Protein AF-A0A7R7VVB5-F1 (afdb_monomer_lite)

Secondary structure (DSSP, 8-state):
-TTS-TT--HHHHSTTS-TTSTTSHHHHHHHH-EEEE-BSSPTT-EES-HHHHSSEEEE-SBSS-GGGHHHHHHHHHHHHHHHHHH-TT--PPPP------HHHHHHHHTTTSGGG---------

Foldseek 3Di:
DVDDDPQDFCCPPVVVFDCVDCPTPLVVCAWQHEAEDADCDPFACWDDCCNGRSYTYTHQNHHPDPVCSCVRRVVVVVVSVVVCVVDVPHIDDRDDDDDDDPVVVVVVVVVVVPVPDPDDDDDDD

Radius of gyration: 19.5 Å; chains: 1; bounding box: 46×51×44 Å

pLDDT: mean 81.41, std 15.61, range [40.69, 96.31]

Sequence (125 aa):
MCLTSPLHFTHIHLAESDPSSPDSFAAFVASRCRAYVLSEEPLGVPVEGIRQHGCNCYASGEALNIECIMPRAWKAMLEWLERVHADPDYYETKLVVKEVSIDELDKLKDLEDDDSNEEAGETEG

Organism: Aspergillus chevalieri (NCBI:txid182096)

Structure (mmCIF, N/CA/C/O backbone):
data_AF-A0A7R7VVB5-F1
#
_entry.id   A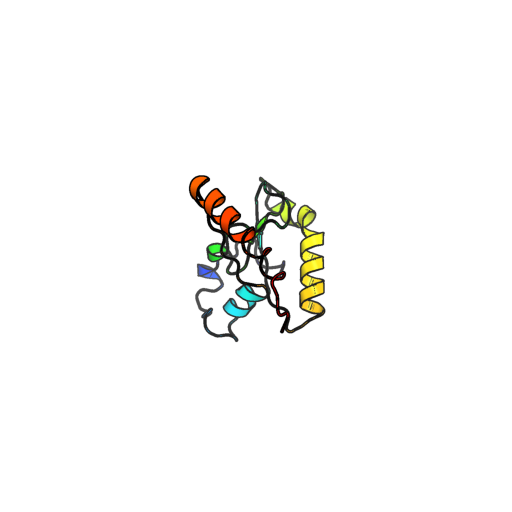F-A0A7R7VVB5-F1
#
loop_
_atom_site.group_PDB
_atom_site.id
_atom_site.type_symbol
_atom_site.label_atom_id
_atom_site.label_alt_id
_atom_site.label_comp_id
_atom_site.label_asym_id
_atom_site.label_entity_id
_atom_site.label_seq_id
_atom_site.pdbx_PDB_ins_code
_atom_site.Cartn_x
_atom_site.Cartn_y
_atom_site.Cartn_z
_atom_site.occupancy
_atom_site.B_iso_or_equiv
_atom_site.auth_seq_id
_atom_site.auth_comp_id
_atom_site.auth_asym_id
_atom_site.auth_atom_id
_atom_site.pdbx_PDB_model_num
ATOM 1 N N . MET A 1 1 ? 8.427 -1.037 -1.569 1.00 42.06 1 MET A N 1
ATOM 2 C CA . MET A 1 1 ? 9.537 -0.573 -0.707 1.00 42.06 1 MET A CA 1
ATOM 3 C C . MET A 1 1 ? 8.991 0.176 0.501 1.00 42.06 1 MET A C 1
ATOM 5 O O . MET A 1 1 ? 8.549 1.307 0.360 1.00 42.06 1 MET A O 1
ATOM 9 N N . CYS A 1 2 ? 9.057 -0.428 1.686 1.00 40.69 2 CYS A N 1
ATOM 10 C CA . CYS A 1 2 ? 8.672 0.182 2.967 1.00 40.69 2 CYS A CA 1
ATOM 11 C C . CYS A 1 2 ? 9.761 1.102 3.566 1.00 40.69 2 CYS A C 1
ATOM 13 O O . CYS A 1 2 ? 9.896 1.168 4.781 1.00 40.69 2 CYS A O 1
ATOM 15 N N . LEU A 1 3 ? 10.579 1.765 2.736 1.00 52.88 3 LEU A N 1
ATOM 16 C CA . LEU A 1 3 ? 11.759 2.537 3.178 1.00 52.88 3 LEU A CA 1
ATOM 17 C C . LEU A 1 3 ? 11.974 3.831 2.378 1.00 52.88 3 LEU A C 1
ATOM 19 O O . LEU A 1 3 ? 13.091 4.329 2.267 1.00 52.88 3 LEU A O 1
ATOM 23 N N . THR A 1 4 ? 10.921 4.368 1.770 1.00 57.03 4 THR A N 1
ATOM 24 C CA . THR A 1 4 ? 10.997 5.715 1.201 1.00 57.03 4 THR A CA 1
ATOM 25 C C . THR A 1 4 ? 10.796 6.749 2.311 1.00 57.03 4 THR A C 1
ATOM 27 O O . THR A 1 4 ? 10.196 6.449 3.344 1.00 57.03 4 THR A O 1
ATOM 30 N N . SER A 1 5 ? 11.348 7.950 2.125 1.00 63.16 5 SER A N 1
ATOM 31 C CA . SER A 1 5 ? 11.151 9.066 3.053 1.00 63.16 5 SER A CA 1
ATOM 32 C C . SER A 1 5 ? 9.653 9.243 3.346 1.00 63.16 5 SER A C 1
ATOM 34 O O . SER A 1 5 ? 8.861 9.207 2.402 1.00 63.16 5 SER A O 1
ATOM 36 N N . PRO A 1 6 ? 9.235 9.496 4.602 1.00 64.06 6 PRO A N 1
ATOM 37 C CA . PRO A 1 6 ? 7.841 9.837 4.901 1.00 64.06 6 PRO A CA 1
ATOM 38 C C . PRO A 1 6 ? 7.376 11.111 4.170 1.00 64.06 6 PRO A C 1
ATOM 40 O O . PRO A 1 6 ? 6.182 11.365 4.075 1.00 64.06 6 PRO A O 1
ATOM 43 N N . LEU A 1 7 ? 8.312 11.889 3.614 1.00 68.62 7 LEU A N 1
ATOM 44 C CA . LEU A 1 7 ? 8.065 13.055 2.764 1.00 68.62 7 LEU A CA 1
ATOM 45 C C . LEU A 1 7 ? 8.203 12.739 1.264 1.00 68.62 7 LEU A C 1
ATOM 47 O O . LEU A 1 7 ? 8.569 13.609 0.478 1.00 68.62 7 LEU A O 1
ATOM 51 N N . HIS A 1 8 ? 7.977 11.492 0.850 1.00 75.56 8 HIS A N 1
ATOM 52 C CA . HIS A 1 8 ? 8.001 11.127 -0.560 1.00 75.56 8 HIS A CA 1
ATOM 53 C C . HIS A 1 8 ? 6.779 11.675 -1.293 1.00 75.56 8 HIS A C 1
ATOM 55 O O . HIS A 1 8 ? 5.650 11.254 -1.051 1.00 75.56 8 HIS A O 1
ATOM 61 N N . PHE A 1 9 ? 7.040 12.554 -2.253 1.00 74.81 9 PHE A N 1
ATOM 62 C CA . PHE A 1 9 ? 6.060 13.053 -3.204 1.00 74.81 9 PHE A CA 1
ATOM 63 C C . PHE A 1 9 ? 6.439 12.692 -4.639 1.00 74.81 9 PHE A C 1
ATOM 65 O O . PHE A 1 9 ? 7.556 12.966 -5.084 1.00 74.81 9 PHE A O 1
ATOM 72 N N . THR A 1 10 ? 5.481 12.154 -5.390 1.00 82.19 10 THR A N 1
ATOM 73 C CA . THR A 1 10 ? 5.629 11.812 -6.818 1.00 82.19 10 THR A CA 1
ATOM 74 C C . THR A 1 10 ? 6.215 12.955 -7.644 1.00 82.19 10 THR A C 1
ATOM 76 O O . THR A 1 10 ? 7.187 12.763 -8.365 1.00 82.19 10 THR A O 1
ATOM 79 N N . HIS A 1 11 ? 5.681 14.165 -7.483 1.00 78.38 11 HIS A N 1
ATOM 80 C CA . HIS A 1 11 ? 6.086 15.355 -8.237 1.00 78.38 11 HIS A CA 1
ATOM 81 C C . HIS A 1 11 ? 7.481 15.899 -7.883 1.00 78.38 11 HIS A C 1
ATOM 83 O O . HIS A 1 11 ? 7.947 16.823 -8.541 1.00 78.38 11 HIS A O 1
ATOM 89 N N . ILE A 1 12 ? 8.141 15.355 -6.857 1.00 78.06 12 ILE A N 1
ATOM 90 C CA . ILE A 1 12 ? 9.514 15.717 -6.475 1.00 78.06 12 ILE A CA 1
ATOM 91 C C . ILE A 1 12 ? 10.460 14.562 -6.793 1.00 78.06 12 ILE A C 1
ATOM 93 O O . ILE A 1 12 ? 11.511 14.758 -7.389 1.00 78.06 12 ILE A O 1
ATOM 97 N N . HIS A 1 13 ? 10.084 13.346 -6.402 1.00 78.62 13 HIS A N 1
ATOM 98 C CA . HIS A 1 13 ? 10.982 12.194 -6.424 1.00 78.62 13 HIS A CA 1
ATOM 99 C C . HIS A 1 13 ? 10.850 11.327 -7.674 1.00 78.62 13 HIS A C 1
ATOM 101 O O . HIS A 1 13 ? 11.758 10.554 -7.961 1.00 78.62 13 HIS A O 1
ATOM 107 N N . LEU A 1 14 ? 9.738 11.434 -8.405 1.00 82.31 14 LEU A N 1
ATOM 108 C CA . LEU A 1 14 ? 9.478 10.680 -9.634 1.00 82.31 14 LEU A CA 1
ATOM 109 C C . LEU A 1 14 ? 9.288 11.597 -10.851 1.00 82.31 14 LEU A C 1
ATOM 111 O O . LEU A 1 14 ? 8.976 11.103 -11.926 1.00 82.31 14 LEU A O 1
ATOM 115 N N . ALA A 1 15 ? 9.487 12.913 -10.709 1.00 79.88 15 ALA A N 1
ATOM 116 C CA . ALA A 1 15 ? 9.198 13.901 -11.753 1.00 79.88 15 ALA A CA 1
ATOM 117 C C . ALA A 1 15 ? 9.956 13.658 -13.069 1.00 79.88 15 ALA A C 1
ATOM 119 O O . ALA A 1 15 ? 9.422 13.903 -14.146 1.00 79.88 15 ALA A O 1
ATOM 120 N N . GLU A 1 16 ? 11.190 13.162 -12.978 1.00 80.81 16 GLU A N 1
ATOM 121 C CA . GLU A 1 16 ? 12.043 12.863 -14.135 1.00 80.81 16 GLU A CA 1
ATOM 122 C C . GLU A 1 16 ? 11.868 11.423 -14.647 1.00 80.81 16 GLU A C 1
ATOM 124 O O . GLU A 1 16 ? 12.483 11.029 -15.637 1.00 80.81 16 GLU A O 1
ATOM 129 N N . SER A 1 17 ? 11.039 10.615 -13.979 1.00 81.25 17 SER A N 1
ATOM 130 C CA . SER A 1 17 ? 10.827 9.210 -14.308 1.00 81.25 17 SER A CA 1
ATOM 131 C C . SER A 1 17 ? 9.489 9.026 -15.018 1.00 81.25 17 SER A C 1
ATOM 133 O O . SER A 1 17 ? 8.428 9.161 -14.416 1.00 81.25 17 SER A O 1
ATOM 135 N N . ASP A 1 18 ? 9.543 8.699 -16.309 1.00 80.12 18 ASP A N 1
ATOM 136 C CA . ASP A 1 18 ? 8.350 8.469 -17.123 1.00 80.12 18 ASP A CA 1
ATOM 137 C C . ASP A 1 18 ? 7.628 7.171 -16.704 1.00 80.12 18 ASP A C 1
ATOM 139 O O . ASP A 1 18 ? 8.163 6.080 -16.925 1.00 80.12 18 ASP A O 1
ATOM 143 N N . PRO A 1 19 ? 6.406 7.238 -16.141 1.00 75.25 19 PRO A N 1
ATOM 144 C CA . PRO A 1 19 ? 5.666 6.054 -15.711 1.00 75.25 19 PRO A CA 1
ATOM 145 C C . PRO A 1 19 ? 5.176 5.179 -16.876 1.00 75.25 19 PRO A C 1
ATOM 147 O O . PRO A 1 19 ? 4.689 4.077 -16.626 1.00 75.25 19 PRO A O 1
ATOM 150 N N . SER A 1 20 ? 5.254 5.657 -18.123 1.00 82.12 20 SER A N 1
ATOM 151 C CA . SER A 1 20 ? 4.913 4.880 -19.320 1.00 82.12 20 SER A CA 1
ATOM 152 C C . SER A 1 20 ? 6.066 4.008 -19.822 1.00 82.12 20 SER A C 1
ATOM 154 O O . SER A 1 20 ? 5.827 3.025 -20.522 1.00 82.12 20 SER A O 1
ATOM 156 N N . SER A 1 21 ? 7.303 4.317 -19.418 1.00 88.81 21 SER A N 1
ATOM 157 C CA . SER A 1 21 ? 8.463 3.476 -19.695 1.00 88.81 21 SER A CA 1
ATOM 158 C C . SER A 1 21 ? 8.521 2.322 -18.683 1.00 88.81 21 SER A C 1
ATOM 160 O O . SER A 1 21 ? 8.627 2.584 -17.483 1.00 88.81 21 SER A O 1
ATOM 162 N N . PRO A 1 22 ? 8.454 1.051 -19.121 1.00 86.19 22 PRO A N 1
ATOM 163 C CA . PRO A 1 22 ? 8.367 -0.103 -18.221 1.00 86.19 22 PRO A CA 1
ATOM 164 C C . PRO A 1 22 ? 9.618 -0.291 -17.354 1.00 86.19 22 PRO A C 1
ATOM 166 O O . PRO A 1 22 ? 9.512 -0.771 -16.228 1.00 86.19 22 PRO A O 1
ATOM 169 N N . ASP A 1 23 ? 10.780 0.145 -17.843 1.00 87.94 23 ASP A N 1
ATOM 170 C CA . ASP A 1 23 ? 12.059 0.053 -17.129 1.00 87.94 23 ASP A CA 1
ATOM 171 C C . ASP A 1 23 ? 12.310 1.256 -16.205 1.00 87.94 23 ASP A C 1
ATOM 173 O O . ASP A 1 23 ? 13.374 1.381 -15.591 1.00 87.94 23 ASP A O 1
ATOM 177 N N . SER A 1 24 ? 11.355 2.185 -16.113 1.00 90.19 24 SER A N 1
ATOM 178 C CA . SER A 1 24 ? 11.506 3.369 -15.282 1.00 90.19 24 SER A CA 1
ATOM 179 C C . SER A 1 24 ? 11.305 3.057 -13.804 1.00 90.19 24 SER A C 1
ATOM 181 O O . SER A 1 24 ? 10.542 2.176 -13.396 1.00 90.19 24 SER A O 1
ATOM 183 N N . PHE A 1 25 ? 11.956 3.853 -12.959 1.00 87.50 25 PHE A N 1
ATOM 184 C CA . PHE A 1 25 ? 11.757 3.754 -11.521 1.00 87.50 25 PHE A CA 1
ATOM 185 C C . PHE A 1 25 ? 10.303 4.055 -11.114 1.00 87.50 25 PHE A C 1
ATOM 187 O O . PHE A 1 25 ? 9.780 3.410 -10.209 1.00 87.50 25 PHE A O 1
ATOM 194 N N . ALA A 1 26 ? 9.611 4.967 -11.807 1.00 88.69 26 ALA A N 1
ATOM 195 C CA . ALA A 1 26 ? 8.193 5.233 -11.582 1.00 88.69 26 ALA A CA 1
ATOM 196 C C . ALA A 1 26 ? 7.313 4.010 -11.886 1.00 88.69 26 ALA A C 1
ATOM 198 O O . ALA A 1 26 ? 6.411 3.711 -11.102 1.00 88.69 26 ALA A O 1
ATOM 199 N N . ALA A 1 27 ? 7.586 3.271 -12.967 1.00 88.62 27 ALA A N 1
ATOM 200 C CA . ALA A 1 27 ? 6.874 2.032 -13.281 1.00 88.62 27 ALA A CA 1
ATOM 201 C C . ALA A 1 27 ? 7.123 0.949 -12.217 1.00 88.62 27 ALA A C 1
ATOM 203 O O . ALA A 1 27 ? 6.184 0.272 -11.787 1.00 88.62 27 ALA A O 1
ATOM 204 N N . PHE A 1 28 ? 8.357 0.839 -11.714 1.00 89.12 28 PHE A N 1
ATOM 205 C CA . PHE A 1 28 ? 8.685 -0.042 -10.591 1.00 89.12 28 PHE A CA 1
ATOM 206 C C . PHE A 1 28 ? 7.932 0.341 -9.308 1.00 89.12 28 PHE A C 1
ATOM 208 O O . PHE A 1 28 ? 7.339 -0.520 -8.655 1.00 89.12 28 PHE A O 1
ATOM 215 N N . VAL A 1 29 ? 7.912 1.629 -8.944 1.00 89.31 29 VAL A N 1
ATOM 216 C CA . VAL A 1 29 ? 7.180 2.110 -7.763 1.00 89.31 29 VAL A CA 1
ATOM 217 C C . VAL A 1 29 ? 5.693 1.801 -7.906 1.00 89.31 29 VAL A C 1
ATOM 219 O O . VAL A 1 29 ? 5.116 1.199 -7.004 1.00 89.31 29 VAL A O 1
ATOM 222 N N . ALA A 1 30 ? 5.096 2.115 -9.054 1.00 89.06 30 ALA A N 1
ATOM 223 C CA . ALA A 1 30 ? 3.673 1.903 -9.289 1.00 89.06 30 ALA A CA 1
ATOM 224 C C . ALA A 1 30 ? 3.239 0.435 -9.249 1.00 89.06 30 ALA A C 1
ATOM 226 O O . ALA A 1 30 ? 2.094 0.165 -8.899 1.00 89.06 30 ALA A O 1
ATOM 227 N N . SER A 1 31 ? 4.124 -0.495 -9.614 1.00 89.44 31 SER A N 1
ATOM 228 C CA . SER A 1 31 ? 3.781 -1.911 -9.783 1.00 89.44 31 SER A CA 1
ATOM 229 C C . SER A 1 31 ? 4.271 -2.826 -8.662 1.00 89.44 31 SER A C 1
ATOM 231 O O . SER A 1 31 ? 3.770 -3.938 -8.537 1.00 89.44 31 SER A O 1
ATOM 233 N N . ARG A 1 32 ? 5.249 -2.412 -7.846 1.00 90.12 32 ARG A N 1
ATOM 234 C CA . ARG A 1 32 ? 5.829 -3.272 -6.792 1.00 90.12 32 ARG A CA 1
ATOM 235 C C . ARG A 1 32 ? 5.885 -2.636 -5.407 1.00 90.12 32 ARG A C 1
ATOM 237 O O . ARG A 1 32 ? 6.345 -3.262 -4.445 1.00 90.12 32 ARG A O 1
ATOM 244 N N . CYS A 1 33 ? 5.459 -1.383 -5.270 1.00 90.00 33 CYS A N 1
ATOM 245 C CA . CYS A 1 33 ? 5.401 -0.708 -3.978 1.00 90.00 33 CYS A CA 1
ATOM 246 C C . CYS A 1 33 ? 3.966 -0.534 -3.486 1.00 90.00 33 CYS A C 1
ATOM 248 O O . CYS A 1 33 ? 3.024 -0.448 -4.261 1.00 90.00 33 CYS A O 1
ATOM 250 N N . ARG A 1 34 ? 3.855 -0.435 -2.159 1.00 92.00 34 ARG A N 1
ATOM 251 C CA . ARG A 1 34 ? 2.637 -0.093 -1.433 1.00 92.00 34 ARG A CA 1
ATOM 252 C C . ARG A 1 34 ? 2.928 1.050 -0.491 1.00 92.00 34 ARG A C 1
ATOM 254 O O . ARG A 1 34 ? 3.983 1.051 0.153 1.00 92.00 34 ARG A O 1
ATOM 261 N N . ALA A 1 35 ? 1.979 1.963 -0.375 1.00 91.50 35 ALA A N 1
ATOM 262 C CA . ALA A 1 35 ? 1.952 2.957 0.681 1.00 91.50 35 ALA A CA 1
ATOM 263 C C . ALA A 1 35 ? 0.918 2.549 1.734 1.00 91.50 35 ALA A C 1
ATOM 265 O O . ALA A 1 35 ? -0.198 2.164 1.397 1.00 91.50 35 ALA A O 1
ATOM 266 N N . TYR A 1 36 ? 1.294 2.653 3.006 1.00 92.69 36 TYR A N 1
ATOM 267 C CA . TYR A 1 36 ? 0.363 2.565 4.126 1.00 92.69 36 TYR A CA 1
ATOM 268 C C . TYR A 1 36 ? 0.197 3.974 4.680 1.00 92.69 36 TYR A C 1
ATOM 270 O O . TYR A 1 36 ? 1.197 4.609 5.017 1.00 92.69 36 TYR A O 1
ATOM 278 N N . VAL A 1 37 ? -1.034 4.476 4.718 1.00 91.94 37 VAL A N 1
ATOM 279 C CA . VAL A 1 37 ? -1.327 5.887 5.016 1.00 91.94 37 VAL A CA 1
ATOM 280 C C . VAL A 1 37 ? -2.234 6.030 6.234 1.00 91.94 37 VAL A C 1
ATOM 282 O O . VAL A 1 37 ? -2.863 5.059 6.669 1.00 91.94 37 VAL A O 1
ATOM 285 N N . LEU A 1 38 ? -2.282 7.239 6.799 1.00 93.50 38 LEU A N 1
ATOM 286 C CA . LEU A 1 38 ? -3.217 7.567 7.872 1.00 93.50 38 LEU A CA 1
ATOM 287 C C . LEU A 1 38 ? -4.652 7.400 7.375 1.00 93.50 38 LEU A C 1
ATOM 289 O O . LEU A 1 38 ? -5.041 7.990 6.369 1.00 93.50 38 LEU A O 1
ATOM 293 N N . SER A 1 39 ? -5.405 6.555 8.061 1.00 93.69 39 SER A N 1
ATOM 294 C CA . SER A 1 39 ? -6.804 6.269 7.787 1.00 93.69 39 SER A CA 1
ATOM 295 C C . SER A 1 39 ? -7.397 5.510 8.971 1.00 93.69 39 SER A C 1
ATOM 297 O O . SER A 1 39 ? -6.756 4.612 9.526 1.00 93.69 39 SER A O 1
ATOM 299 N N . GLU A 1 40 ? -8.624 5.871 9.339 1.00 93.44 40 GLU A N 1
ATOM 300 C CA . GLU A 1 40 ? -9.434 5.151 10.329 1.00 93.44 40 GLU A CA 1
ATOM 301 C C . GLU A 1 40 ? -9.994 3.828 9.789 1.00 93.44 40 GLU A C 1
ATOM 303 O O . GLU A 1 40 ? -10.465 2.999 10.570 1.00 93.44 40 GLU A O 1
ATOM 308 N N . GLU A 1 41 ? -9.900 3.603 8.476 1.00 95.44 41 GLU A N 1
ATOM 309 C CA . GLU A 1 41 ? -10.332 2.363 7.844 1.00 95.44 41 GLU A CA 1
ATOM 310 C C . GLU A 1 41 ? -9.504 1.156 8.324 1.00 95.44 41 GLU A C 1
ATOM 312 O O . GLU A 1 41 ? -8.330 1.294 8.703 1.00 95.44 41 GLU A O 1
ATOM 317 N N . PRO A 1 42 ? -10.074 -0.061 8.278 1.00 96.19 42 PRO A N 1
ATOM 318 C CA . PRO A 1 42 ? -9.349 -1.278 8.613 1.00 96.19 42 PRO A CA 1
ATOM 319 C C . PRO A 1 42 ? -8.041 -1.438 7.821 1.00 96.19 42 PRO A C 1
ATOM 321 O O . PRO A 1 42 ? -7.963 -1.128 6.632 1.00 96.19 42 PRO A O 1
ATOM 324 N N . LEU A 1 43 ? -7.008 -1.979 8.478 1.00 95.69 43 LEU A N 1
ATOM 325 C CA . LEU A 1 43 ? -5.702 -2.232 7.860 1.00 95.69 43 LEU A CA 1
ATOM 326 C C . LEU A 1 43 ? -5.850 -3.022 6.550 1.00 95.69 43 LEU A C 1
ATOM 328 O O . LEU A 1 43 ? -6.433 -4.105 6.534 1.00 95.69 43 LEU A O 1
ATOM 332 N N . GLY A 1 44 ? -5.253 -2.509 5.475 1.00 92.12 44 GLY A N 1
ATOM 333 C CA . GLY A 1 44 ? -5.243 -3.171 4.170 1.00 92.12 44 GLY A CA 1
ATOM 334 C C . GLY A 1 44 ? -6.438 -2.847 3.272 1.00 92.12 44 GLY A C 1
ATOM 335 O O . GLY A 1 44 ? -6.470 -3.332 2.143 1.00 92.12 44 GLY A O 1
ATOM 336 N N . VAL A 1 45 ? -7.380 -2.008 3.713 1.00 95.00 45 VAL A N 1
ATOM 337 C CA . VAL A 1 45 ? -8.410 -1.444 2.827 1.00 95.00 45 VAL A CA 1
ATOM 338 C C . VAL A 1 45 ? -7.749 -0.493 1.817 1.00 95.00 45 VAL A C 1
ATOM 340 O O . VAL A 1 45 ? -6.964 0.365 2.235 1.00 95.00 45 VAL A O 1
ATOM 343 N N . PRO A 1 46 ? -8.004 -0.628 0.501 1.00 93.81 46 PRO A N 1
ATOM 344 C CA . PRO A 1 46 ? -7.519 0.323 -0.494 1.00 93.81 46 PRO A CA 1
ATOM 345 C C . PRO A 1 46 ? -8.079 1.725 -0.253 1.00 93.81 46 PRO A C 1
ATOM 347 O O . PRO A 1 46 ? -9.273 1.887 -0.019 1.00 93.81 46 PRO A O 1
ATOM 350 N N . VAL A 1 47 ? -7.228 2.740 -0.361 1.00 92.50 47 VAL A N 1
ATOM 351 C CA . VAL A 1 47 ? -7.608 4.149 -0.192 1.00 92.50 47 VAL A CA 1
ATOM 352 C C . VAL A 1 47 ? -7.029 5.007 -1.311 1.00 92.50 47 VAL A C 1
ATOM 354 O O . VAL A 1 47 ? -6.072 4.623 -1.994 1.00 92.50 47 VAL A O 1
ATOM 357 N N . GLU A 1 48 ? -7.609 6.186 -1.518 1.00 90.38 48 GLU A N 1
ATOM 358 C CA . GLU A 1 48 ? -7.057 7.159 -2.456 1.00 90.38 48 GLU A CA 1
ATOM 359 C C . GLU A 1 48 ? -5.657 7.620 -2.019 1.00 90.38 48 GLU A C 1
ATOM 361 O O . GLU A 1 48 ? -5.369 7.782 -0.836 1.00 90.38 48 GLU A O 1
ATOM 366 N N . GLY A 1 49 ? -4.761 7.833 -2.987 1.00 85.12 49 GLY A N 1
ATOM 367 C CA . GLY A 1 49 ? -3.383 8.245 -2.684 1.00 85.12 49 GLY A CA 1
ATOM 368 C C . GLY A 1 49 ? -2.354 7.979 -3.786 1.00 85.12 49 GLY A C 1
ATOM 369 O O . GLY A 1 49 ? -1.220 8.458 -3.718 1.00 85.12 49 GLY A O 1
ATOM 370 N N . ILE A 1 50 ? -2.733 7.246 -4.841 1.00 84.00 50 ILE A N 1
ATOM 371 C CA . ILE A 1 50 ? -1.810 6.868 -5.924 1.00 84.00 50 ILE A CA 1
ATOM 372 C C . ILE A 1 50 ? -1.163 8.072 -6.616 1.00 84.00 50 ILE A C 1
ATOM 374 O O . ILE A 1 50 ? -0.011 7.999 -7.034 1.00 84.00 50 ILE A O 1
ATOM 378 N N . ARG A 1 51 ? -1.862 9.212 -6.702 1.00 83.94 51 ARG A N 1
ATOM 379 C CA . ARG A 1 51 ? -1.308 10.435 -7.304 1.00 83.94 51 ARG A CA 1
ATOM 380 C C . ARG A 1 51 ? -0.199 11.043 -6.447 1.00 83.94 51 A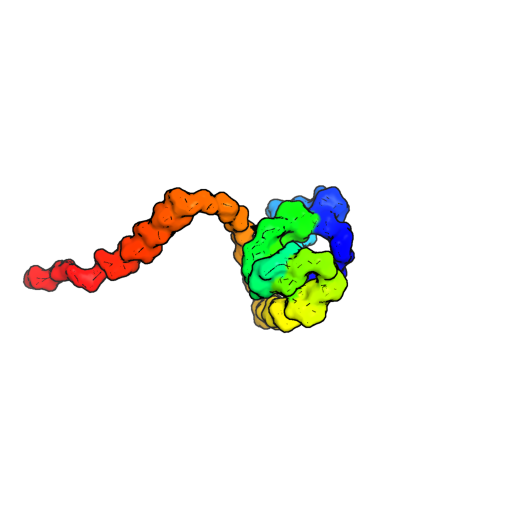RG A C 1
ATOM 382 O O . ARG A 1 51 ? 0.741 11.615 -6.990 1.00 83.94 51 ARG A O 1
ATOM 389 N N . GLN A 1 52 ? -0.301 10.919 -5.128 1.00 85.69 52 GLN A N 1
ATOM 390 C CA . GLN A 1 52 ? 0.625 11.481 -4.150 1.00 85.69 52 GLN A CA 1
ATOM 391 C C . GLN A 1 52 ? 1.844 10.577 -3.940 1.00 85.69 52 GLN A C 1
ATOM 393 O O . GLN A 1 52 ? 2.965 11.081 -3.846 1.00 85.69 52 GLN A O 1
ATOM 398 N N . HIS A 1 53 ? 1.628 9.258 -3.916 1.00 86.75 53 HIS A N 1
ATOM 399 C CA . HIS A 1 53 ? 2.646 8.259 -3.565 1.00 86.75 53 HIS A CA 1
ATOM 400 C C . HIS A 1 53 ? 3.161 7.426 -4.746 1.00 86.75 53 HIS A C 1
ATOM 402 O O . HIS A 1 53 ? 4.138 6.697 -4.603 1.00 86.75 53 HIS A O 1
ATOM 408 N N . GLY A 1 54 ? 2.518 7.512 -5.912 1.00 87.75 54 GLY A N 1
ATOM 409 C CA . GLY A 1 54 ? 2.954 6.848 -7.143 1.00 87.75 54 GLY A CA 1
ATOM 410 C C . GLY A 1 54 ? 2.657 5.354 -7.180 1.00 87.75 54 GLY A C 1
ATOM 411 O O . GLY A 1 54 ? 3.026 4.700 -8.146 1.00 87.75 54 GLY A O 1
ATOM 412 N N . CYS A 1 55 ? 2.003 4.818 -6.151 1.00 90.06 55 CYS A N 1
ATOM 413 C CA . CYS A 1 55 ? 1.681 3.407 -5.985 1.00 90.06 55 CYS A CA 1
ATOM 414 C C . CYS A 1 55 ? 0.362 3.229 -5.222 1.00 90.06 55 CYS A C 1
ATOM 416 O O . CYS A 1 55 ? -0.196 4.199 -4.698 1.00 90.06 55 CYS A O 1
ATOM 418 N N . ASN A 1 56 ? -0.152 2.000 -5.171 1.00 92.56 56 ASN A N 1
ATOM 419 C CA . ASN A 1 56 ? -1.385 1.715 -4.444 1.00 92.56 56 ASN A CA 1
ATOM 420 C C . ASN A 1 56 ? -1.241 2.069 -2.959 1.00 92.56 56 ASN A C 1
ATOM 422 O O . ASN A 1 56 ? -0.220 1.784 -2.322 1.00 92.56 56 ASN A O 1
ATOM 426 N N . CYS A 1 57 ? -2.286 2.692 -2.422 1.00 92.56 57 CYS A N 1
ATOM 427 C CA . CYS A 1 57 ? -2.344 3.143 -1.042 1.00 92.56 57 CYS A CA 1
ATOM 428 C C . CYS A 1 57 ? -3.346 2.299 -0.266 1.00 92.56 57 CYS A C 1
ATOM 430 O O . CYS A 1 57 ? -4.427 1.979 -0.759 1.00 92.56 57 CYS A O 1
ATOM 432 N N . TYR A 1 58 ? -2.966 1.952 0.954 1.00 94.25 58 TYR A N 1
ATOM 433 C CA . TYR A 1 58 ? -3.737 1.116 1.851 1.00 94.25 58 TYR A CA 1
ATOM 434 C C . TYR A 1 58 ? -3.856 1.793 3.210 1.00 94.25 58 TYR A C 1
ATOM 436 O O . TYR A 1 58 ? -2.909 2.417 3.701 1.00 94.25 58 TYR A O 1
ATOM 444 N N . ALA A 1 59 ? -5.015 1.652 3.836 1.00 95.12 59 ALA A N 1
ATOM 445 C CA . ALA A 1 59 ? -5.229 2.104 5.194 1.00 95.12 59 ALA A CA 1
ATOM 446 C C . ALA A 1 59 ? -4.276 1.380 6.150 1.00 95.12 59 ALA A C 1
ATOM 448 O O . ALA A 1 59 ? -4.060 0.170 6.050 1.00 95.12 59 ALA A O 1
ATOM 449 N N . SER A 1 60 ? -3.695 2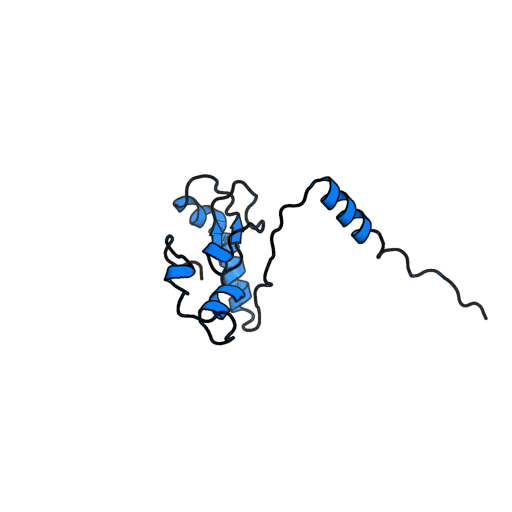.131 7.081 1.00 94.50 60 SER A N 1
ATOM 450 C CA . SER A 1 60 ? -2.843 1.592 8.146 1.00 94.50 60 SER A CA 1
ATOM 451 C C . SER A 1 60 ? -3.621 1.178 9.400 1.00 94.50 60 SER A C 1
ATOM 453 O O . SER A 1 60 ? -3.050 0.534 10.284 1.00 94.50 60 SER A O 1
ATOM 455 N N . GLY A 1 61 ? -4.901 1.558 9.500 1.00 93.69 61 GLY A N 1
ATOM 456 C CA . GLY A 1 61 ? -5.675 1.483 10.740 1.00 93.69 61 GLY A CA 1
ATOM 457 C C . GLY A 1 61 ? -5.167 2.435 11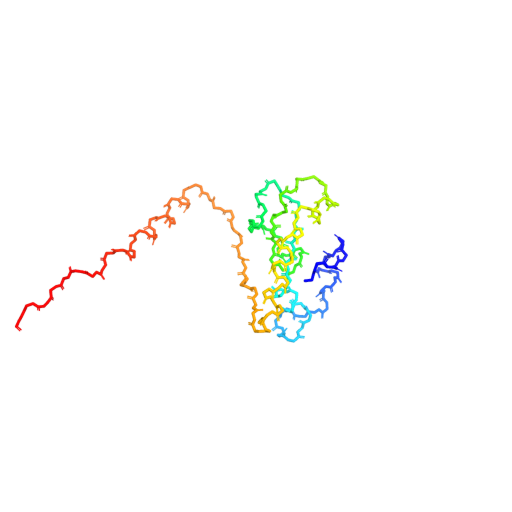.831 1.00 93.69 61 GLY A C 1
ATOM 458 O O . GLY A 1 61 ? -5.367 2.169 13.018 1.00 93.69 61 GLY A O 1
ATOM 459 N N . GLU A 1 62 ? -4.440 3.489 11.450 1.00 94.00 62 GLU A N 1
ATOM 460 C CA . GLU A 1 62 ? -3.994 4.587 12.308 1.00 94.00 62 GLU A CA 1
ATOM 461 C C . GLU A 1 62 ? -4.566 5.901 11.794 1.00 94.00 62 GLU A C 1
ATOM 463 O O . GLU A 1 62 ? -4.335 6.284 10.650 1.00 94.00 62 GLU A O 1
ATOM 468 N N . ALA A 1 63 ? -5.278 6.606 12.662 1.00 93.50 63 ALA A N 1
ATOM 469 C CA . ALA A 1 63 ? -6.017 7.802 12.295 1.00 93.50 63 ALA A CA 1
ATOM 470 C C . ALA A 1 63 ? -5.148 9.064 12.283 1.00 93.50 63 ALA A C 1
ATOM 472 O O . ALA A 1 63 ? -5.341 9.948 11.450 1.00 93.50 63 ALA A O 1
ATOM 473 N N . LEU A 1 64 ? -4.206 9.169 13.227 1.00 93.12 64 LEU A N 1
ATOM 474 C CA . LEU A 1 64 ? -3.631 10.462 13.606 1.00 93.12 64 LEU A CA 1
ATOM 475 C C . LEU A 1 64 ? -2.105 10.496 13.536 1.00 93.12 64 LEU A C 1
ATOM 477 O O . LEU A 1 64 ? -1.537 11.520 13.163 1.00 93.12 64 LEU A O 1
ATOM 481 N N . ASN A 1 65 ? -1.434 9.404 13.903 1.00 92.44 65 ASN A N 1
ATOM 482 C CA . ASN A 1 65 ? 0.003 9.430 14.183 1.00 92.44 65 ASN A CA 1
ATOM 483 C C . ASN A 1 65 ? 0.783 8.641 13.131 1.00 92.44 65 ASN A C 1
ATOM 485 O O . ASN A 1 65 ? 0.784 7.410 13.132 1.00 92.44 65 ASN A O 1
ATOM 489 N N . ILE A 1 66 ? 1.459 9.337 12.216 1.00 89.81 66 ILE A N 1
ATOM 490 C CA . ILE A 1 66 ? 2.180 8.702 11.099 1.00 89.81 66 ILE A CA 1
ATOM 491 C C . ILE A 1 66 ? 3.270 7.733 11.587 1.00 89.81 66 ILE A C 1
ATOM 493 O O . ILE A 1 66 ? 3.502 6.683 10.989 1.00 89.81 66 ILE A O 1
ATOM 497 N N . GLU A 1 67 ? 3.898 8.033 12.720 1.00 88.69 67 GLU A N 1
ATOM 498 C CA . GLU A 1 67 ? 4.897 7.196 13.381 1.00 88.69 67 GLU A CA 1
ATOM 499 C C . GLU A 1 67 ? 4.331 5.853 13.870 1.00 88.69 67 GLU A C 1
ATOM 501 O O . GLU A 1 67 ? 5.073 4.875 13.983 1.00 88.69 67 GLU A O 1
ATOM 506 N N . CYS A 1 68 ? 3.015 5.773 14.096 1.00 93.50 68 CYS A N 1
ATOM 507 C CA . CYS A 1 68 ? 2.317 4.559 14.510 1.00 93.50 68 CYS A CA 1
ATOM 508 C C . CYS A 1 68 ? 1.911 3.661 13.329 1.00 93.50 68 CYS A C 1
ATOM 510 O O . CYS A 1 68 ? 1.513 2.516 13.555 1.00 93.50 68 CYS A O 1
ATOM 512 N N . ILE A 1 69 ? 2.065 4.110 12.076 1.00 92.31 69 ILE A N 1
ATOM 513 C CA . ILE A 1 69 ? 1.763 3.292 10.889 1.00 92.31 69 ILE A CA 1
ATOM 514 C C . ILE A 1 69 ? 2.631 2.035 10.866 1.00 92.31 69 ILE A C 1
ATOM 516 O O . ILE A 1 69 ? 2.116 0.927 10.738 1.00 92.31 69 ILE A O 1
ATOM 520 N N . MET A 1 70 ? 3.948 2.192 11.026 1.00 91.25 70 MET A N 1
ATOM 521 C CA . MET A 1 70 ? 4.901 1.077 10.994 1.00 91.25 70 MET A CA 1
ATOM 522 C C . MET A 1 70 ? 4.555 -0.024 12.012 1.00 91.25 70 MET A C 1
ATOM 524 O O . MET A 1 70 ? 4.345 -1.163 11.592 1.00 91.25 70 MET A O 1
ATOM 528 N N . PRO A 1 71 ? 4.426 0.256 13.326 1.00 93.12 71 PRO A N 1
ATOM 529 C CA . PRO A 1 71 ? 4.095 -0.780 14.305 1.00 93.12 71 PRO A CA 1
ATOM 530 C C . PRO A 1 71 ? 2.684 -1.373 14.152 1.00 93.12 71 PRO A C 1
ATOM 532 O O . PRO A 1 71 ? 2.446 -2.465 14.667 1.00 93.12 71 PRO A O 1
ATOM 535 N N . ARG A 1 72 ? 1.754 -0.720 13.444 1.00 93.00 72 ARG A N 1
ATOM 536 C CA . ARG A 1 72 ? 0.418 -1.274 13.157 1.00 93.00 72 ARG A CA 1
ATOM 537 C C . ARG A 1 72 ? 0.385 -2.142 11.902 1.00 93.00 72 ARG A C 1
ATOM 539 O O . ARG A 1 72 ? -0.204 -3.219 11.920 1.00 93.00 72 ARG A O 1
ATOM 546 N N . ALA A 1 73 ? 1.043 -1.704 10.833 1.00 94.06 73 ALA A N 1
ATOM 547 C CA . ALA A 1 73 ? 0.951 -2.312 9.509 1.00 94.06 73 ALA A CA 1
ATOM 548 C C . ALA A 1 73 ? 2.105 -3.276 9.168 1.00 94.06 73 ALA A C 1
ATOM 550 O O . ALA A 1 73 ? 2.069 -3.911 8.114 1.00 94.06 73 ALA A O 1
ATOM 551 N N . TRP A 1 74 ? 3.116 -3.432 10.037 1.00 93.56 74 TRP A N 1
ATOM 552 C CA . TRP A 1 74 ? 4.325 -4.218 9.734 1.00 93.56 74 TRP A CA 1
ATOM 553 C C . TRP A 1 74 ? 4.052 -5.648 9.251 1.00 93.56 74 TRP A C 1
ATOM 555 O O . TRP A 1 74 ? 4.760 -6.126 8.372 1.00 93.56 74 TRP A O 1
ATOM 565 N N . LYS A 1 75 ? 3.033 -6.338 9.783 1.00 95.19 75 LYS A N 1
ATOM 566 C CA . LYS A 1 75 ? 2.701 -7.703 9.336 1.00 95.19 75 LYS A CA 1
ATOM 567 C C . LYS A 1 75 ? 2.273 -7.715 7.873 1.00 95.19 75 LYS A C 1
ATOM 569 O O . LYS A 1 75 ? 2.855 -8.444 7.082 1.00 95.19 75 LYS A O 1
ATOM 574 N N . ALA A 1 76 ? 1.340 -6.835 7.506 1.00 93.94 76 ALA A N 1
ATOM 575 C CA . ALA A 1 76 ? 0.888 -6.679 6.125 1.00 93.94 76 ALA A CA 1
ATOM 576 C C . ALA A 1 76 ? 2.036 -6.244 5.195 1.00 93.94 76 ALA A C 1
ATOM 578 O O . ALA A 1 76 ? 2.132 -6.701 4.056 1.00 93.94 76 ALA A O 1
ATOM 579 N N . MET A 1 77 ? 2.949 -5.396 5.684 1.00 93.19 77 MET A N 1
ATOM 580 C CA . MET A 1 7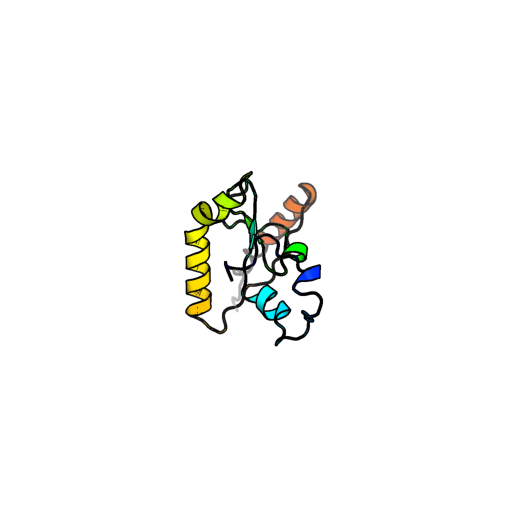7 ? 4.164 -5.024 4.953 1.00 93.19 77 MET A CA 1
ATOM 581 C C . MET A 1 77 ? 5.055 -6.238 4.677 1.00 93.19 77 MET A C 1
ATOM 583 O O . MET A 1 77 ? 5.470 -6.430 3.537 1.00 93.19 77 MET A O 1
ATOM 587 N N . LEU A 1 78 ? 5.344 -7.058 5.691 1.00 94.19 78 LEU A N 1
ATOM 588 C CA . LEU A 1 78 ? 6.182 -8.248 5.531 1.00 94.19 78 LEU A CA 1
ATOM 589 C C . LEU A 1 78 ? 5.519 -9.296 4.639 1.00 94.19 78 LEU A C 1
ATOM 591 O O . LEU A 1 78 ? 6.183 -9.830 3.762 1.00 94.19 78 LEU A O 1
ATOM 595 N N . GLU A 1 79 ? 4.218 -9.537 4.792 1.00 94.62 79 GLU A N 1
ATOM 596 C CA . GLU A 1 79 ? 3.467 -10.451 3.924 1.00 94.62 79 GLU A CA 1
ATOM 597 C C . GLU A 1 79 ? 3.503 -10.013 2.457 1.00 94.62 79 GLU A C 1
ATOM 599 O O . GLU A 1 79 ? 3.631 -10.845 1.560 1.00 94.62 79 GLU A O 1
ATOM 604 N N . TRP A 1 80 ? 3.418 -8.706 2.193 1.00 93.12 80 TRP A N 1
ATOM 605 C CA . TRP A 1 80 ? 3.588 -8.178 0.843 1.00 93.12 80 TRP A CA 1
ATOM 606 C C . TRP A 1 80 ? 4.998 -8.433 0.303 1.00 93.12 80 TRP A C 1
ATOM 608 O O . TRP A 1 80 ? 5.153 -8.910 -0.820 1.00 93.12 80 TRP A O 1
ATOM 618 N N . LEU A 1 81 ? 6.023 -8.132 1.105 1.00 92.31 81 LEU A N 1
ATOM 619 C CA . LEU A 1 81 ? 7.417 -8.335 0.712 1.00 92.31 81 LEU A CA 1
ATOM 620 C C . LEU A 1 81 ? 7.726 -9.814 0.456 1.00 92.31 81 LEU A C 1
ATOM 622 O O . LEU A 1 81 ? 8.419 -10.112 -0.510 1.00 92.31 81 LEU A O 1
ATOM 626 N N . GLU A 1 82 ? 7.174 -10.721 1.262 1.00 94.62 82 GLU A N 1
ATOM 627 C CA . GLU A 1 82 ? 7.285 -12.171 1.082 1.00 94.62 82 GLU A CA 1
ATOM 628 C C . GLU A 1 82 ? 6.738 -12.600 -0.288 1.00 94.62 82 GLU A C 1
ATOM 630 O O . GLU A 1 82 ? 7.417 -13.313 -1.022 1.00 94.62 82 GLU A O 1
ATOM 635 N N . ARG A 1 83 ? 5.549 -12.115 -0.681 1.00 92.81 83 ARG A N 1
ATOM 636 C CA . ARG A 1 83 ? 4.930 -12.449 -1.979 1.00 92.81 83 ARG A CA 1
ATOM 637 C C . ARG A 1 83 ? 5.747 -11.940 -3.162 1.00 92.81 83 ARG A C 1
ATOM 639 O O . ARG A 1 83 ? 6.038 -12.709 -4.070 1.00 92.81 83 ARG A O 1
ATOM 646 N N . VAL A 1 84 ? 6.145 -10.667 -3.130 1.00 91.62 84 VAL A N 1
ATOM 647 C CA . VAL A 1 84 ? 6.947 -10.048 -4.203 1.00 91.62 84 VAL A CA 1
ATOM 648 C C . VAL A 1 84 ? 8.340 -10.679 -4.302 1.00 91.62 84 VAL A C 1
ATOM 650 O O . VAL A 1 84 ? 8.938 -10.702 -5.372 1.00 91.62 84 VAL A O 1
ATOM 653 N N . HIS A 1 85 ? 8.883 -11.178 -3.190 1.00 91.75 85 HIS A N 1
ATOM 654 C CA . HIS A 1 85 ? 10.137 -11.925 -3.188 1.00 91.75 85 HIS A CA 1
ATOM 655 C C . HIS A 1 85 ? 9.973 -13.338 -3.764 1.00 91.75 85 HIS A C 1
ATOM 657 O O . HIS A 1 85 ? 10.830 -13.784 -4.524 1.00 91.75 85 HIS A O 1
ATOM 663 N N . ALA A 1 86 ? 8.900 -14.042 -3.395 1.00 96.31 86 ALA A N 1
ATOM 664 C CA . ALA A 1 86 ? 8.657 -15.420 -3.813 1.00 96.31 86 ALA A CA 1
ATOM 665 C C . ALA A 1 86 ? 8.404 -15.554 -5.323 1.00 96.31 86 ALA A C 1
ATOM 667 O O . ALA A 1 86 ? 8.756 -16.578 -5.905 1.00 96.31 86 ALA A O 1
ATOM 668 N N . ASP A 1 87 ? 7.822 -14.528 -5.944 1.00 94.69 87 ASP A N 1
ATOM 669 C CA . ASP A 1 87 ? 7.523 -14.494 -7.371 1.00 94.69 87 ASP A CA 1
ATOM 670 C C . ASP A 1 87 ? 8.023 -13.176 -8.002 1.00 94.69 87 ASP A C 1
ATOM 672 O O . ASP A 1 87 ? 7.412 -12.120 -7.809 1.00 94.69 87 ASP A O 1
ATOM 676 N N . PRO A 1 88 ? 9.134 -13.208 -8.765 1.00 89.75 88 PRO A N 1
ATOM 677 C CA . PRO A 1 88 ? 9.681 -12.033 -9.442 1.00 89.75 88 PRO A CA 1
ATOM 678 C C . PRO A 1 88 ? 8.752 -11.400 -10.483 1.00 89.75 88 PRO A C 1
ATOM 680 O O . PRO A 1 88 ? 8.943 -10.219 -10.797 1.00 89.75 88 PRO A O 1
ATOM 683 N N . ASP A 1 89 ? 7.791 -12.165 -11.002 1.00 91.50 89 ASP A N 1
ATOM 684 C CA . ASP A 1 89 ? 6.798 -11.734 -11.987 1.00 91.50 89 ASP A CA 1
ATOM 685 C C . ASP A 1 89 ? 5.488 -11.295 -11.316 1.00 91.50 89 ASP A C 1
ATOM 687 O O . ASP A 1 89 ? 4.532 -10.911 -11.992 1.00 91.50 89 ASP A O 1
ATOM 691 N N . TYR A 1 90 ? 5.434 -11.301 -9.982 1.00 90.31 90 TYR A N 1
ATOM 692 C CA . TYR A 1 90 ? 4.292 -10.797 -9.244 1.00 90.31 90 TYR A CA 1
ATOM 693 C C . TYR A 1 90 ? 4.296 -9.267 -9.206 1.00 90.31 90 TYR A C 1
ATOM 695 O O . TYR A 1 90 ? 5.211 -8.618 -8.685 1.00 90.31 90 TYR A O 1
ATOM 703 N N . TYR A 1 91 ? 3.219 -8.689 -9.734 1.00 88.25 91 TYR A N 1
ATOM 704 C CA . TYR A 1 91 ? 2.977 -7.254 -9.748 1.00 88.25 91 TYR A CA 1
ATOM 705 C C . TYR A 1 91 ? 1.658 -6.921 -9.063 1.00 88.25 91 TYR A C 1
ATOM 707 O O . TYR A 1 91 ? 0.685 -7.674 -9.076 1.00 88.25 91 TYR A O 1
ATOM 715 N N . GLU A 1 92 ? 1.627 -5.735 -8.483 1.00 87.19 92 GLU A N 1
ATOM 716 C CA . GLU A 1 92 ? 0.434 -5.120 -7.946 1.00 87.19 92 GLU A CA 1
ATOM 717 C C . GLU A 1 92 ? -0.512 -4.691 -9.076 1.00 87.19 92 GLU A C 1
ATOM 719 O O . GLU A 1 92 ? -0.149 -3.897 -9.949 1.00 87.19 92 GLU A O 1
ATOM 724 N N . THR A 1 93 ? -1.761 -5.156 -9.028 1.00 86.88 93 THR A N 1
ATOM 725 C CA . THR A 1 93 ? -2.832 -4.629 -9.881 1.00 86.88 93 THR A CA 1
ATOM 726 C C . THR A 1 93 ? -3.064 -3.153 -9.566 1.00 86.88 93 THR A C 1
ATOM 728 O O . THR A 1 93 ? -3.311 -2.801 -8.414 1.00 86.88 93 THR A O 1
ATOM 731 N N . LYS A 1 94 ? -3.034 -2.271 -10.572 1.00 83.00 94 LYS A N 1
ATOM 732 C CA . LYS A 1 94 ? -3.372 -0.850 -10.382 1.00 83.00 94 LYS A CA 1
ATOM 733 C C . LYS A 1 94 ? -4.819 -0.707 -9.917 1.00 83.00 94 LYS A C 1
ATOM 735 O O . LYS A 1 94 ? -5.738 -1.074 -10.645 1.00 83.00 94 LYS A O 1
ATOM 740 N N . LEU A 1 95 ? -5.007 -0.137 -8.730 1.00 84.94 95 LEU A N 1
ATOM 741 C CA . LEU A 1 95 ? -6.330 0.094 -8.162 1.00 84.94 95 LEU A CA 1
ATOM 742 C C . LEU A 1 95 ? -6.823 1.502 -8.504 1.00 84.94 95 LEU A C 1
ATOM 744 O O . LEU A 1 95 ? -6.062 2.471 -8.490 1.00 84.94 95 LEU A O 1
ATOM 748 N N . VAL A 1 96 ? -8.119 1.606 -8.794 1.00 82.44 96 VAL A N 1
ATOM 749 C CA . VAL A 1 96 ? -8.825 2.878 -8.955 1.00 82.44 96 VAL A CA 1
ATOM 750 C C . VAL A 1 96 ? -9.895 2.933 -7.878 1.00 82.44 96 VAL A C 1
ATOM 752 O O . VAL A 1 96 ? -10.914 2.257 -7.982 1.00 82.44 96 VAL A O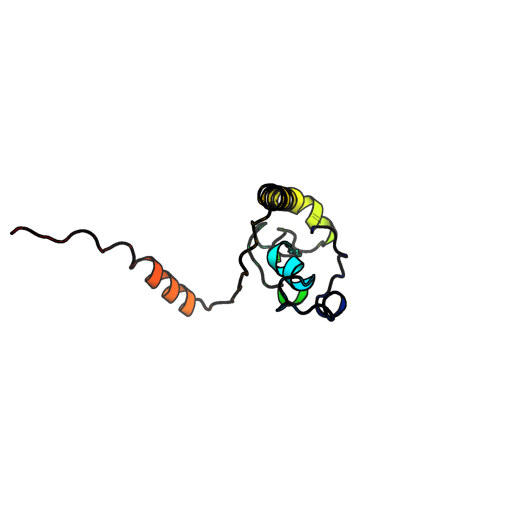 1
ATOM 755 N N . VAL A 1 97 ? -9.643 3.723 -6.838 1.00 82.00 97 VAL A N 1
ATOM 756 C CA . VAL A 1 97 ? -10.642 4.018 -5.809 1.00 82.00 97 VAL A CA 1
ATOM 757 C C . VAL A 1 97 ? -11.554 5.117 -6.351 1.00 82.00 97 VAL A C 1
ATOM 759 O O . VAL A 1 97 ? -11.073 6.076 -6.957 1.00 82.00 97 VAL A O 1
ATOM 762 N N . LYS A 1 98 ? -12.866 4.925 -6.214 1.00 81.25 98 LYS A N 1
ATOM 763 C CA . LYS A 1 98 ? -13.891 5.893 -6.603 1.00 81.25 98 LYS A CA 1
ATOM 764 C C . LYS A 1 98 ? -14.893 6.017 -5.471 1.00 81.25 98 LYS A C 1
ATOM 766 O O . LYS A 1 98 ? -15.407 5.003 -5.002 1.00 81.25 98 LYS A O 1
ATOM 771 N N . GLU A 1 99 ? -15.205 7.246 -5.092 1.00 80.44 99 GLU A N 1
ATOM 772 C CA . GLU A 1 99 ? -16.410 7.520 -4.322 1.00 80.44 99 GLU A CA 1
ATOM 773 C C . GLU A 1 99 ? -17.626 7.266 -5.214 1.00 80.44 99 GLU A C 1
ATOM 775 O O . GLU A 1 99 ? -17.698 7.749 -6.346 1.00 80.44 99 GLU A O 1
ATOM 780 N N . VAL A 1 100 ? -18.562 6.472 -4.708 1.00 80.94 100 VAL A N 1
ATOM 781 C CA . VAL A 1 100 ? -19.834 6.188 -5.369 1.00 80.94 100 VAL A CA 1
ATOM 782 C C . VAL A 1 100 ? -20.960 6.674 -4.476 1.00 80.94 100 VAL A C 1
ATOM 784 O O . VAL A 1 100 ? -20.909 6.533 -3.251 1.00 80.94 100 VAL A O 1
ATOM 787 N N . SER A 1 101 ? -21.980 7.267 -5.083 1.00 83.81 101 SER A N 1
ATOM 788 C CA . SER A 1 101 ? -23.216 7.574 -4.370 1.00 83.81 101 SER A CA 1
ATOM 789 C C . SER A 1 101 ? -23.953 6.284 -3.999 1.00 83.81 101 SER A C 1
ATOM 791 O O . SER A 1 101 ? -23.765 5.239 -4.623 1.00 83.81 101 SER A O 1
ATOM 793 N N . ILE A 1 102 ? -24.827 6.354 -2.993 1.00 81.00 102 ILE A N 1
ATOM 794 C CA . ILE A 1 102 ? -25.668 5.211 -2.594 1.00 81.00 102 ILE A CA 1
ATOM 795 C C . ILE A 1 102 ? -26.500 4.720 -3.793 1.00 81.00 102 ILE A C 1
ATOM 797 O O . ILE A 1 102 ? -26.566 3.521 -4.047 1.00 81.00 102 ILE A O 1
ATOM 801 N N . ASP A 1 103 ? -27.019 5.654 -4.596 1.00 83.94 103 ASP A N 1
ATOM 802 C CA . ASP A 1 103 ? -27.805 5.363 -5.801 1.00 83.94 103 ASP A CA 1
ATOM 803 C C . ASP A 1 103 ? -27.003 4.637 -6.898 1.00 83.94 103 ASP A C 1
ATOM 805 O O . ASP A 1 103 ? -27.572 3.935 -7.735 1.00 83.94 103 ASP A O 1
ATOM 809 N N . GLU A 1 104 ? -25.686 4.835 -6.954 1.00 81.75 104 GLU A N 1
ATOM 810 C CA . GLU A 1 104 ? -24.794 4.108 -7.865 1.00 81.75 104 GLU A CA 1
ATOM 811 C C . GLU A 1 104 ? -24.388 2.749 -7.298 1.00 81.75 104 GLU A C 1
ATOM 813 O O . GLU A 1 104 ? -24.237 1.795 -8.058 1.00 81.75 104 GLU A O 1
ATOM 818 N N . LEU A 1 105 ? -24.241 2.649 -5.975 1.00 81.06 105 LEU A N 1
ATOM 819 C CA . LEU A 1 105 ? -23.881 1.406 -5.303 1.00 81.06 105 LEU A CA 1
ATOM 820 C C . LEU A 1 105 ? -24.967 0.339 -5.462 1.00 81.06 105 LEU A C 1
ATOM 822 O O . LEU A 1 105 ? -24.645 -0.827 -5.671 1.00 81.06 105 LEU A O 1
ATOM 826 N N . ASP A 1 106 ? -26.240 0.726 -5.407 1.00 79.75 106 ASP A N 1
ATOM 827 C CA . ASP A 1 106 ? -27.342 -0.219 -5.604 1.00 79.75 106 ASP A CA 1
ATOM 828 C C . ASP A 1 106 ? -27.379 -0.767 -7.040 1.00 79.75 106 ASP A C 1
ATOM 830 O O . ASP A 1 106 ? -27.589 -1.958 -7.230 1.00 79.75 106 ASP A O 1
ATOM 834 N N . LYS A 1 107 ? -27.009 0.043 -8.041 1.00 78.06 107 LYS A N 1
ATOM 835 C CA . LYS A 1 107 ? -26.904 -0.407 -9.443 1.00 78.06 107 LYS A CA 1
ATOM 836 C C . LYS A 1 107 ? -25.748 -1.374 -9.697 1.00 78.06 107 LYS A C 1
ATOM 838 O O . LYS A 1 107 ? -25.776 -2.102 -10.682 1.00 78.06 107 LYS A O 1
ATOM 843 N N . LEU A 1 108 ? -24.700 -1.333 -8.871 1.00 75.00 108 LEU A N 1
ATOM 844 C CA . LEU A 1 108 ? -23.556 -2.241 -8.992 1.00 75.00 108 LEU A CA 1
ATOM 845 C C . LEU A 1 108 ? -23.874 -3.634 -8.440 1.00 75.00 108 LEU A C 1
ATOM 847 O O . LEU A 1 108 ? -23.364 -4.611 -8.975 1.00 75.00 108 LEU A O 1
ATOM 851 N N . LYS A 1 109 ? -24.731 -3.730 -7.417 1.00 66.31 109 LYS A N 1
ATOM 852 C CA . LYS A 1 109 ? -25.158 -5.016 -6.840 1.00 66.31 109 LYS A CA 1
ATOM 853 C C . LYS A 1 109 ? -26.025 -5.814 -7.810 1.00 66.31 109 LYS A C 1
ATOM 855 O O . LYS A 1 109 ? -25.839 -7.016 -7.934 1.00 66.31 109 LYS A O 1
ATOM 860 N N . ASP A 1 110 ? -26.879 -5.127 -8.567 1.00 63.34 110 ASP A N 1
ATOM 861 C CA . ASP A 1 110 ? -27.751 -5.752 -9.570 1.00 63.34 110 ASP A CA 1
ATOM 862 C C . ASP A 1 110 ? -26.972 -6.434 -10.720 1.00 63.34 110 ASP A C 1
ATOM 864 O O . ASP A 1 110 ? -27.543 -7.230 -11.458 1.00 63.34 110 ASP A O 1
ATOM 868 N N . LEU A 1 111 ? -25.674 -6.135 -10.887 1.00 60.16 111 LEU A N 1
ATOM 869 C CA . LEU A 1 111 ? -24.807 -6.747 -11.904 1.00 60.16 111 LEU A CA 1
ATOM 870 C C . LEU A 1 111 ? -24.066 -8.000 -11.412 1.00 60.16 111 LEU A C 1
ATOM 872 O O . LEU A 1 111 ? -23.582 -8.763 -12.243 1.00 60.16 111 LEU A O 1
ATOM 876 N N . GLU A 1 112 ? -23.945 -8.214 -10.099 1.00 57.72 112 GLU A N 1
ATOM 877 C CA . GLU A 1 112 ? -23.284 -9.407 -9.542 1.00 57.72 112 GLU A CA 1
ATOM 878 C C . GLU A 1 112 ? -24.241 -10.610 -9.440 1.00 57.72 112 GLU A C 1
ATOM 880 O O . GLU A 1 112 ? -23.783 -11.752 -9.407 1.00 57.72 112 GLU A O 1
ATOM 885 N N . ASP A 1 113 ? -25.558 -10.377 -9.457 1.00 51.22 113 ASP A N 1
ATOM 886 C CA . ASP A 1 113 ? -26.577 -11.431 -9.343 1.00 51.22 113 ASP A CA 1
ATOM 887 C C . ASP A 1 113 ? -26.939 -12.109 -10.688 1.00 51.22 113 ASP A C 1
ATOM 889 O O . ASP A 1 113 ? -27.522 -13.197 -10.687 1.00 51.22 113 ASP A O 1
ATOM 893 N N . ASP A 1 114 ? -26.564 -11.528 -11.837 1.00 49.94 114 ASP A N 1
ATOM 894 C CA . ASP A 1 114 ? -26.964 -12.018 -13.176 1.00 49.94 114 ASP A CA 1
ATOM 895 C C . ASP A 1 114 ? -26.051 -13.137 -13.737 1.00 49.94 114 ASP A C 1
ATOM 897 O O . ASP A 1 114 ? -26.388 -13.777 -14.728 1.00 49.94 114 ASP A O 1
ATOM 901 N N . ASP A 1 115 ? -24.921 -13.447 -13.085 1.00 51.09 115 ASP A N 1
ATOM 902 C CA . ASP A 1 115 ? -23.967 -14.488 -13.537 1.00 51.09 115 ASP A CA 1
ATOM 903 C C . ASP A 1 115 ? -24.237 -15.878 -12.912 1.00 51.09 115 ASP A C 1
ATOM 905 O O . ASP A 1 115 ? -23.408 -16.786 -12.960 1.00 51.09 115 ASP A O 1
ATOM 909 N N . SER A 1 116 ? -25.404 -16.065 -12.281 1.00 50.34 116 SER A N 1
ATOM 910 C CA . SER A 1 116 ? -25.770 -17.315 -11.594 1.00 50.34 116 SER A CA 1
ATOM 911 C C . SER A 1 116 ? -26.895 -18.119 -12.257 1.00 50.34 116 SER A C 1
ATOM 913 O O . SER A 1 116 ? -27.310 -19.140 -11.705 1.00 50.34 116 SER A O 1
ATOM 915 N N . ASN A 1 117 ? -27.370 -17.732 -13.450 1.00 47.94 117 ASN A N 1
ATOM 916 C CA . ASN A 1 117 ? -28.499 -18.417 -14.086 1.00 47.94 117 ASN A CA 1
ATOM 917 C C . ASN A 1 117 ? -28.360 -18.670 -15.600 1.00 47.94 117 ASN A C 1
ATOM 919 O O . ASN A 1 117 ? -29.276 -18.374 -16.359 1.00 47.94 117 ASN A O 1
ATOM 923 N N . GLU A 1 118 ? -27.274 -19.308 -16.038 1.00 50.12 118 GLU A N 1
ATOM 924 C CA . GLU A 1 118 ? -27.251 -20.041 -17.316 1.00 50.12 118 GLU A CA 1
ATOM 925 C C . GLU A 1 118 ? -26.520 -21.387 -17.168 1.00 50.12 118 GLU A C 1
ATOM 927 O O . GLU A 1 118 ? -25.379 -21.531 -17.579 1.00 50.12 118 GLU A O 1
ATOM 932 N N . GLU A 1 119 ? -27.178 -22.397 -16.584 1.00 49.31 119 GLU A N 1
ATOM 933 C CA . GLU A 1 119 ? -26.979 -23.806 -16.983 1.00 49.31 119 GLU A CA 1
ATOM 934 C C . GLU A 1 119 ? -28.102 -24.708 -16.427 1.00 49.31 119 GLU A C 1
ATOM 936 O O . GLU A 1 119 ? -27.936 -25.470 -15.478 1.00 49.31 119 GLU A O 1
ATOM 941 N N . ALA A 1 120 ? -29.290 -24.626 -17.030 1.00 47.09 120 ALA A N 1
ATOM 942 C CA . ALA A 1 120 ? -30.271 -25.714 -17.011 1.00 47.09 120 ALA A CA 1
ATOM 943 C C . ALA A 1 120 ? -31.284 -25.514 -18.147 1.00 47.09 120 ALA A C 1
ATOM 945 O O . ALA A 1 120 ? -32.269 -24.796 -17.993 1.00 47.09 120 ALA A O 1
ATOM 946 N N . GLY A 1 121 ? -31.049 -26.149 -19.297 1.00 40.91 121 GLY A N 1
ATOM 947 C CA . GLY A 1 121 ? -31.993 -26.076 -20.410 1.00 40.91 121 GLY A CA 1
ATOM 948 C C . GLY A 1 121 ? -31.601 -26.894 -21.634 1.00 40.91 121 GLY A C 1
ATOM 949 O O . GLY A 1 121 ? -31.085 -26.345 -22.592 1.00 40.91 121 GLY A O 1
ATOM 950 N N . GLU A 1 122 ? -31.903 -28.192 -21.574 1.00 47.75 122 GLU A N 1
ATOM 951 C CA . GLU A 1 122 ? -32.414 -29.021 -22.679 1.00 47.75 122 GLU A CA 1
ATOM 952 C C . GLU A 1 122 ? -31.558 -29.233 -23.944 1.00 47.75 122 GLU A C 1
ATOM 954 O O . GLU A 1 122 ? -31.412 -28.363 -24.792 1.00 47.75 122 GLU A O 1
ATOM 959 N N . THR A 1 123 ? -31.189 -30.497 -24.186 1.00 43.81 123 THR A N 1
ATOM 960 C CA . THR A 1 123 ? -31.475 -31.127 -25.490 1.00 43.81 123 THR A CA 1
ATOM 961 C C . THR A 1 123 ? -31.917 -32.579 -25.274 1.00 43.81 123 THR A C 1
ATOM 963 O O . THR A 1 123 ? -31.102 -33.483 -25.109 1.00 43.81 123 THR A O 1
ATOM 966 N N . GLU A 1 124 ? -33.235 -32.802 -25.255 1.00 44.84 124 GLU A N 1
ATOM 967 C CA . GLU A 1 124 ? -33.815 -34.064 -25.724 1.00 44.84 124 GLU A CA 1
ATOM 968 C C . GLU A 1 124 ? -33.962 -33.980 -27.252 1.00 44.84 124 GLU A C 1
ATOM 970 O O . GLU A 1 124 ? -34.448 -32.977 -27.781 1.00 44.84 124 GLU A O 1
ATOM 975 N N . GLY A 1 125 ? -33.533 -35.034 -27.947 1.00 41.19 125 GLY A N 1
ATOM 976 C CA . GLY A 1 125 ? -33.647 -35.214 -29.395 1.00 41.19 125 GLY A CA 1
ATOM 977 C C . GLY A 1 125 ? -33.060 -36.543 -29.837 1.00 41.19 125 GLY A C 1
ATOM 978 O O . GLY A 1 125 ? -31.814 -36.635 -29.870 1.00 41.19 125 GLY A O 1
#